Protein AF-A0A436ZN47-F1 (afdb_monomer_lite)

Foldseek 3Di:
DQFAWDKQKFFAAEPDLKFWQWWKWAFQDKDAPPNFCPVCQDDHRDIWIQHRRRMTIDTTTADWDQVQQVVCCVQFPLQQKLNSDTDNTFRMKTWTKTWIFMGPNPPDTFIWIFHFWMWTWHDDDDDIAIITGGRDWGHDDQSWIWTWIDTPPWIKIWIWHGDDPDRRYIYGNDIDIDD

Radius of gyration: 15.6 Å; chains: 1; bounding box: 47×32×43 Å

Secondary structure (DSSP, 8-state):
-----EEEEEEEEE-SS-EEEEEEEEEEEEEE-TTS-TT--S-TTPEEEE-TTSEEEEEE----BHHHHHHHHHHS-GGGBTTSS--S-BSEEEEEEEEEEEE-SSS-EEEEEEEEEEEEEEEETTEEEEEEEETT-EE-STTEEEEEEE-SS-EEEEEEE--SS-SSEEEEEEEEEE-

Structure (mmCIF, N/CA/C/O backbone):
data_AF-A0A436ZN47-F1
#
_entry.id   AF-A0A436ZN47-F1
#
loop_
_atom_site.group_PDB
_atom_site.id
_atom_site.type_symbol
_atom_site.label_atom_id
_atom_site.label_alt_id
_atom_site.label_comp_id
_atom_site.label_asym_id
_atom_site.label_entity_id
_atom_site.label_seq_id
_atom_site.pdbx_PDB_ins_code
_atom_site.Cartn_x
_atom_site.Cartn_y
_atom_site.Cartn_z
_atom_site.occupancy
_atom_site.B_iso_or_equiv
_atom_site.auth_seq_id
_atom_site.auth_comp_id
_atom_site.auth_asym_id
_atom_site.auth_atom_id
_atom_site.pdbx_PDB_model_num
ATOM 1 N N . MET A 1 1 ? 25.892 -3.366 -16.879 1.00 57.41 1 MET A N 1
ATOM 2 C CA . MET A 1 1 ? 26.065 -3.975 -15.541 1.00 57.41 1 MET A CA 1
ATOM 3 C C . MET A 1 1 ? 24.983 -5.022 -15.360 1.00 57.41 1 MET A C 1
ATOM 5 O O . MET A 1 1 ? 23.865 -4.765 -15.789 1.00 57.41 1 MET A O 1
ATOM 9 N N . ALA A 1 2 ? 25.312 -6.186 -14.796 1.00 72.25 2 ALA A N 1
ATOM 10 C CA . ALA A 1 2 ? 24.300 -7.174 -14.430 1.00 72.25 2 ALA A CA 1
ATOM 11 C C . ALA A 1 2 ? 23.362 -6.580 -13.367 1.00 72.25 2 ALA A C 1
ATOM 13 O O . ALA A 1 2 ? 23.781 -5.746 -12.562 1.00 72.25 2 ALA A O 1
ATOM 14 N N . MET A 1 3 ? 22.092 -6.972 -13.400 1.00 87.62 3 MET A N 1
ATOM 15 C CA . MET A 1 3 ? 21.113 -6.540 -12.407 1.00 87.62 3 MET A CA 1
ATOM 16 C C . MET A 1 3 ? 21.518 -7.047 -11.014 1.00 87.62 3 MET A C 1
ATOM 18 O O . MET A 1 3 ? 21.990 -8.176 -10.884 1.00 87.62 3 MET A O 1
ATOM 22 N N . SER A 1 4 ? 21.333 -6.219 -9.982 1.00 91.81 4 SER A N 1
ATOM 23 C CA . SER A 1 4 ? 21.451 -6.634 -8.583 1.00 91.81 4 SER A CA 1
ATOM 24 C C . SER A 1 4 ? 20.147 -6.411 -7.828 1.00 91.81 4 SER A C 1
ATOM 26 O O . SER A 1 4 ? 19.524 -5.346 -7.918 1.00 91.81 4 SER A O 1
ATOM 28 N N . TYR A 1 5 ? 19.749 -7.422 -7.055 1.00 95.94 5 TYR A N 1
ATOM 29 C CA . TYR A 1 5 ? 18.644 -7.286 -6.119 1.00 95.94 5 TYR A CA 1
ATOM 30 C C . TYR A 1 5 ? 18.968 -6.219 -5.080 1.00 95.94 5 TYR A C 1
ATOM 32 O O . TYR A 1 5 ? 20.102 -6.095 -4.613 1.00 95.94 5 TYR A O 1
ATOM 40 N N . ARG A 1 6 ? 17.944 -5.455 -4.714 1.00 94.25 6 ARG A N 1
ATOM 41 C CA . ARG A 1 6 ? 17.996 -4.505 -3.611 1.00 94.25 6 ARG A CA 1
ATOM 42 C C . ARG A 1 6 ? 16.792 -4.729 -2.722 1.00 94.25 6 ARG A C 1
ATOM 44 O O . ARG A 1 6 ? 15.711 -5.034 -3.223 1.00 94.25 6 ARG A O 1
ATOM 51 N N . ASP A 1 7 ? 16.979 -4.496 -1.434 1.00 95.19 7 ASP A N 1
ATOM 52 C CA . ASP A 1 7 ? 15.868 -4.406 -0.502 1.00 95.19 7 ASP A CA 1
ATOM 53 C C . ASP A 1 7 ? 15.206 -3.042 -0.682 1.00 95.19 7 ASP A C 1
ATOM 55 O O . ASP A 1 7 ? 15.832 -1.981 -0.576 1.00 95.19 7 ASP A O 1
ATOM 59 N N . ASN A 1 8 ? 13.944 -3.073 -1.095 1.00 94.69 8 ASN A N 1
ATOM 60 C CA . ASN A 1 8 ? 13.124 -1.886 -1.250 1.00 94.69 8 ASN A CA 1
ATOM 61 C C . ASN A 1 8 ? 12.131 -1.861 -0.106 1.00 94.69 8 ASN A C 1
ATOM 63 O O . ASN A 1 8 ? 11.118 -2.561 -0.135 1.00 94.69 8 ASN A O 1
ATOM 67 N N . ASP A 1 9 ? 12.471 -1.057 0.886 1.00 94.44 9 ASP A N 1
ATOM 68 C CA . ASP A 1 9 ? 11.692 -0.913 2.097 1.00 94.44 9 ASP A CA 1
ATOM 69 C C . ASP A 1 9 ? 10.618 0.152 1.902 1.00 94.44 9 ASP A C 1
ATOM 71 O O . ASP A 1 9 ? 10.880 1.220 1.342 1.00 94.44 9 ASP A O 1
ATOM 75 N N . VAL A 1 10 ? 9.417 -0.163 2.370 1.00 93.94 10 VAL A N 1
ATOM 76 C CA . VAL A 1 10 ? 8.325 0.778 2.595 1.00 93.94 10 VAL A CA 1
ATOM 77 C C . VAL A 1 10 ? 7.907 0.671 4.052 1.00 93.94 10 VAL A C 1
ATOM 79 O O . VAL A 1 10 ? 7.878 -0.428 4.611 1.00 93.94 10 VAL A O 1
ATOM 82 N N . LYS A 1 11 ? 7.590 1.802 4.674 1.00 94.19 11 LYS A N 1
ATOM 83 C CA . LYS A 1 11 ? 7.182 1.857 6.075 1.00 94.19 11 LYS A CA 1
ATOM 84 C C . LYS A 1 11 ? 5.784 2.440 6.212 1.00 94.19 11 LYS A C 1
ATOM 86 O O . LYS A 1 11 ? 5.517 3.530 5.712 1.00 94.19 11 LYS A O 1
ATOM 91 N N . PHE A 1 12 ? 4.914 1.741 6.933 1.00 93.44 12 PHE A N 1
ATOM 92 C CA . PHE A 1 12 ? 3.660 2.299 7.426 1.00 93.44 12 PHE A CA 1
ATOM 93 C C . PHE A 1 12 ? 3.912 3.002 8.759 1.00 93.44 12 PHE A C 1
ATOM 95 O O . PHE A 1 12 ? 4.035 2.366 9.802 1.00 93.44 12 PHE A O 1
ATOM 102 N N . GLY A 1 13 ? 4.046 4.323 8.702 1.00 89.88 13 GLY A N 1
ATOM 103 C CA . GLY A 1 13 ? 4.215 5.167 9.877 1.00 89.88 13 GLY A CA 1
ATOM 104 C C . GLY A 1 13 ? 2.886 5.478 10.545 1.00 89.88 13 GLY A C 1
ATOM 105 O O . GLY A 1 13 ? 1.844 5.490 9.893 1.00 89.88 13 GLY A O 1
ATOM 106 N N . ASN A 1 14 ? 2.914 5.800 11.833 1.00 84.81 14 ASN A N 1
ATOM 107 C CA . ASN A 1 14 ? 1.737 6.261 12.554 1.00 84.81 14 ASN A CA 1
ATOM 108 C C . ASN A 1 14 ? 1.975 7.655 13.152 1.00 84.81 14 ASN A C 1
ATOM 110 O O . ASN A 1 14 ? 2.981 7.890 13.823 1.00 84.81 14 ASN A O 1
ATOM 114 N N . LYS A 1 15 ? 1.044 8.580 12.891 1.00 84.06 15 LYS A N 1
ATOM 115 C CA . LYS A 1 15 ? 1.022 9.952 13.429 1.00 84.06 15 LYS A CA 1
ATOM 116 C C . LYS A 1 15 ? -0.210 10.230 14.295 1.00 84.06 15 LYS A C 1
ATOM 118 O O . LYS A 1 15 ? -0.496 11.384 14.597 1.00 84.06 15 LYS A O 1
ATOM 123 N N . THR A 1 16 ? -0.939 9.189 14.671 1.00 84.62 16 THR A N 1
ATOM 124 C CA . THR A 1 16 ? -2.139 9.261 15.510 1.00 84.62 16 THR A CA 1
ATOM 125 C C . THR A 1 16 ? -1.906 8.546 16.845 1.00 84.62 16 THR A C 1
ATOM 127 O O . THR A 1 16 ? -0.820 8.023 17.087 1.00 84.62 16 THR A O 1
ATOM 130 N N . SER A 1 17 ? -2.920 8.517 17.713 1.00 85.31 17 SER A N 1
ATOM 131 C CA . SER A 1 17 ? -2.877 7.806 18.996 1.00 85.31 17 SER A CA 1
ATOM 132 C C . SER A 1 17 ? -2.995 6.283 18.885 1.00 85.31 17 SER A C 1
ATOM 134 O O . SER A 1 17 ? -2.826 5.613 19.897 1.00 85.31 17 SER A O 1
ATOM 136 N N . LEU A 1 18 ? -3.285 5.730 17.698 1.00 89.81 18 LEU A N 1
ATOM 137 C CA . LEU A 1 18 ? -3.313 4.275 17.508 1.00 89.81 18 LEU A CA 1
ATOM 138 C C . LEU A 1 18 ? -1.921 3.666 17.717 1.00 89.81 18 LEU A C 1
ATOM 140 O O . LEU A 1 18 ? -0.919 4.375 17.706 1.00 89.81 18 LEU A O 1
ATOM 144 N N . THR A 1 19 ? -1.830 2.346 17.808 1.00 92.25 19 THR A N 1
ATOM 145 C CA . THR A 1 19 ? -0.560 1.622 17.695 1.00 92.25 19 THR A CA 1
ATOM 146 C C . THR A 1 19 ? -0.647 0.597 16.569 1.00 92.25 19 THR A C 1
ATOM 148 O O . THR A 1 19 ? -1.563 -0.219 16.522 1.00 92.25 19 THR A O 1
ATOM 151 N N . LEU A 1 20 ? 0.313 0.634 15.639 1.00 93.19 20 LEU A N 1
ATOM 152 C CA . LEU A 1 20 ? 0.483 -0.414 14.633 1.00 93.19 20 LEU A CA 1
ATOM 153 C C . LEU A 1 20 ? 1.310 -1.544 15.248 1.00 93.19 20 LEU A C 1
ATOM 155 O O . LEU A 1 20 ? 2.463 -1.336 15.606 1.00 93.19 20 LEU A O 1
ATOM 159 N N . ILE A 1 21 ? 0.732 -2.739 15.341 1.00 95.62 21 ILE A N 1
ATOM 160 C CA . ILE A 1 21 ? 1.407 -3.923 15.901 1.00 95.62 21 ILE A CA 1
ATOM 161 C C . ILE A 1 21 ? 2.097 -4.746 14.807 1.00 95.62 21 ILE A C 1
ATOM 163 O O . ILE A 1 21 ? 3.032 -5.504 15.064 1.00 95.62 21 ILE A O 1
ATOM 167 N N . GLY A 1 22 ? 1.647 -4.588 13.565 1.00 96.69 22 GLY A N 1
ATOM 168 C CA . GLY A 1 22 ? 2.211 -5.231 12.388 1.00 96.69 22 GLY A CA 1
ATOM 169 C C . GLY A 1 22 ? 1.122 -5.584 11.390 1.00 96.69 22 GLY A C 1
ATOM 170 O O . GLY A 1 22 ? 0.034 -5.007 11.384 1.00 96.69 22 GLY A O 1
ATOM 171 N N . GLY A 1 23 ? 1.403 -6.550 10.522 1.00 97.62 23 GLY A N 1
ATOM 172 C CA . GLY A 1 23 ? 0.441 -6.938 9.505 1.00 97.62 23 GLY A CA 1
ATOM 173 C C . GLY A 1 23 ? 1.041 -7.745 8.371 1.00 97.62 23 GLY A C 1
ATOM 174 O O . GLY A 1 23 ? 2.065 -8.419 8.507 1.00 97.62 23 GLY A O 1
ATOM 175 N N . ASN A 1 24 ? 0.371 -7.704 7.228 1.00 98.50 24 ASN A N 1
ATOM 176 C CA . ASN A 1 24 ? 0.877 -8.290 6.001 1.00 98.50 24 ASN A CA 1
ATOM 177 C C . ASN A 1 24 ? 0.263 -7.654 4.756 1.00 98.50 24 ASN A C 1
ATOM 179 O O . ASN A 1 24 ? -0.812 -7.066 4.803 1.00 98.50 24 ASN A O 1
ATOM 183 N N . PHE A 1 25 ? 0.933 -7.851 3.630 1.00 98.69 25 PHE A N 1
ATOM 184 C CA . PHE A 1 25 ? 0.434 -7.527 2.306 1.00 98.69 25 PHE A CA 1
ATOM 185 C C . PHE A 1 25 ? 0.469 -8.780 1.438 1.00 98.69 25 PHE A C 1
ATOM 187 O O . PHE A 1 25 ? 1.521 -9.400 1.274 1.00 98.69 25 PHE A O 1
ATOM 194 N N . ILE A 1 26 ? -0.676 -9.172 0.889 1.00 98.75 26 ILE A N 1
ATOM 195 C CA . ILE A 1 26 ? -0.758 -10.289 -0.054 1.00 98.75 26 ILE A CA 1
ATOM 196 C C . ILE A 1 26 ? -0.809 -9.711 -1.460 1.00 98.75 26 ILE A C 1
ATOM 198 O O . ILE A 1 26 ? -1.780 -9.037 -1.807 1.00 98.75 26 ILE A O 1
ATOM 202 N N . ILE A 1 27 ? 0.213 -10.004 -2.263 1.00 98.75 27 ILE A N 1
ATOM 203 C CA . ILE A 1 27 ? 0.291 -9.560 -3.656 1.00 98.75 27 ILE A CA 1
ATOM 204 C C . ILE A 1 27 ? -0.852 -10.210 -4.442 1.00 98.75 27 ILE A C 1
ATOM 206 O O . ILE A 1 27 ? -0.990 -11.432 -4.448 1.00 98.75 27 ILE A O 1
ATOM 210 N N . GLN A 1 28 ? -1.680 -9.407 -5.098 1.00 98.69 28 GLN A N 1
ATOM 211 C CA . GLN A 1 28 ? -2.769 -9.868 -5.964 1.00 98.69 28 GLN A CA 1
ATOM 212 C C . GLN A 1 28 ? -2.440 -9.642 -7.437 1.00 98.69 28 GLN A C 1
ATOM 214 O O . GLN A 1 28 ? -2.834 -10.453 -8.268 1.00 98.69 28 GLN A O 1
ATOM 219 N N . ASP A 1 29 ? -1.685 -8.589 -7.733 1.00 98.62 29 ASP A N 1
ATOM 220 C CA . ASP A 1 29 ? -1.153 -8.302 -9.058 1.00 98.62 29 ASP A CA 1
ATOM 221 C C . ASP A 1 29 ? 0.162 -7.521 -8.938 1.00 98.62 29 ASP A C 1
ATOM 223 O O . ASP A 1 29 ? 0.429 -6.893 -7.906 1.00 98.62 29 ASP A O 1
ATOM 227 N N . LEU A 1 30 ? 1.010 -7.585 -9.960 1.00 98.62 30 LEU A N 1
ATOM 228 C CA . LEU A 1 30 ? 2.302 -6.909 -9.951 1.00 98.62 30 LEU A CA 1
ATOM 229 C C . LEU A 1 30 ? 2.822 -6.592 -11.350 1.00 98.62 30 LEU A C 1
ATOM 231 O O . LEU A 1 30 ? 2.649 -7.352 -12.301 1.00 98.62 30 LEU A O 1
ATOM 235 N N . LYS A 1 31 ? 3.584 -5.504 -11.438 1.00 98.62 31 LYS A N 1
ATOM 236 C CA . LYS A 1 31 ? 4.394 -5.179 -12.605 1.00 98.62 31 LYS A CA 1
ATOM 237 C C . LYS A 1 31 ? 5.779 -4.764 -12.155 1.00 98.62 31 LYS A C 1
ATOM 239 O O . LYS A 1 31 ? 5.944 -3.828 -11.383 1.00 98.62 31 LYS A O 1
ATOM 244 N N . ILE A 1 32 ? 6.784 -5.468 -12.651 1.00 98.25 32 ILE A N 1
ATOM 245 C CA . ILE A 1 32 ? 8.192 -5.201 -12.371 1.00 98.25 32 ILE A CA 1
ATOM 246 C C . ILE A 1 32 ? 8.872 -4.904 -13.704 1.00 98.25 32 ILE A C 1
ATOM 248 O O . ILE A 1 32 ? 8.559 -5.546 -14.711 1.00 98.25 32 ILE A O 1
ATOM 252 N N . SER A 1 33 ? 9.784 -3.932 -13.725 1.00 97.00 33 SER A N 1
ATOM 253 C CA . SER A 1 33 ? 10.557 -3.629 -14.927 1.00 97.00 33 SER A CA 1
ATOM 254 C C . SER A 1 33 ? 11.290 -4.876 -15.451 1.00 97.00 33 SER A C 1
ATOM 256 O O . SER A 1 33 ? 11.807 -5.668 -14.651 1.00 97.00 33 SER A O 1
ATOM 258 N N . PRO A 1 34 ? 11.375 -5.075 -16.781 1.00 96.31 34 PRO A N 1
ATOM 259 C CA . PRO A 1 34 ? 11.998 -6.262 -17.358 1.00 96.31 34 PRO A CA 1
ATOM 260 C C . PRO A 1 34 ? 13.405 -6.535 -16.806 1.00 96.31 34 PRO A C 1
ATOM 262 O O . PRO A 1 34 ? 14.234 -5.634 -16.664 1.00 96.31 34 PRO A O 1
ATOM 265 N N . GLY A 1 35 ? 13.666 -7.797 -16.459 1.00 96.31 35 GLY A N 1
ATOM 266 C CA . GLY A 1 35 ? 14.955 -8.240 -15.923 1.00 96.31 35 GLY A CA 1
ATOM 267 C C . GLY A 1 35 ? 15.266 -7.798 -14.487 1.00 96.31 35 GLY A C 1
ATOM 268 O O . GLY A 1 35 ? 16.360 -8.092 -14.014 1.00 96.31 35 GLY A O 1
ATOM 269 N N . GLN A 1 36 ? 14.347 -7.122 -13.781 1.00 96.88 36 GLN A N 1
ATOM 270 C CA . GLN A 1 36 ? 14.565 -6.677 -12.394 1.00 96.88 36 GLN A CA 1
ATOM 271 C C . GLN A 1 36 ? 14.151 -7.703 -11.324 1.00 96.88 36 GLN A C 1
ATOM 273 O O . GLN A 1 36 ? 14.437 -7.485 -10.148 1.00 96.88 36 GLN A O 1
ATOM 278 N N . ASP A 1 37 ? 13.543 -8.831 -11.709 1.00 97.25 37 ASP A N 1
ATOM 279 C CA . ASP A 1 37 ? 13.251 -9.964 -10.812 1.00 97.25 37 ASP A CA 1
ATOM 280 C C . ASP A 1 37 ? 13.412 -11.346 -11.505 1.00 97.25 37 ASP A C 1
ATOM 282 O O . ASP A 1 37 ? 12.454 -12.107 -11.607 1.00 97.25 37 ASP A O 1
ATOM 286 N N . PRO A 1 38 ? 14.604 -11.691 -12.033 1.00 96.38 38 PRO A N 1
ATOM 287 C CA . PRO A 1 38 ? 14.852 -12.914 -12.800 1.00 96.38 38 PRO A CA 1
ATOM 288 C C . PRO A 1 38 ? 14.691 -14.204 -11.984 1.00 96.38 38 PRO A C 1
ATOM 290 O O . PRO A 1 38 ? 14.447 -15.258 -12.562 1.00 96.38 38 PRO A O 1
ATOM 293 N N . GLU A 1 39 ? 14.819 -14.139 -10.657 1.00 97.12 39 GLU A N 1
ATOM 294 C CA . GLU A 1 39 ? 14.615 -15.279 -9.753 1.00 97.12 39 GLU A CA 1
ATOM 295 C C . GLU A 1 39 ? 13.166 -15.367 -9.234 1.00 97.12 39 GLU A C 1
ATOM 297 O O . GLU A 1 39 ? 12.871 -16.236 -8.417 1.00 97.12 39 GLU A O 1
ATOM 302 N N . ASN A 1 40 ? 12.256 -14.491 -9.686 1.00 96.31 40 ASN A N 1
ATOM 303 C CA . ASN A 1 40 ? 10.855 -14.434 -9.248 1.00 96.31 40 ASN A CA 1
ATOM 304 C C . ASN A 1 40 ? 10.696 -14.361 -7.715 1.00 96.31 40 ASN A C 1
ATOM 306 O O . ASN A 1 40 ? 9.899 -15.086 -7.114 1.00 96.31 40 ASN A O 1
ATOM 310 N N . LYS A 1 41 ? 11.449 -13.472 -7.053 1.00 97.81 41 LYS A N 1
ATOM 311 C CA . LYS A 1 41 ? 11.351 -13.253 -5.597 1.00 97.81 41 LYS A CA 1
ATOM 312 C C . LYS A 1 41 ? 10.036 -12.586 -5.192 1.00 97.81 41 LYS A C 1
ATOM 314 O O . LYS A 1 41 ? 9.700 -12.578 -4.000 1.00 97.81 41 LYS A O 1
ATOM 319 N N . ASN A 1 42 ? 9.292 -12.045 -6.158 1.00 98.31 42 ASN A N 1
ATOM 320 C CA . ASN A 1 42 ? 7.969 -11.469 -5.976 1.00 98.31 42 ASN A CA 1
ATOM 321 C C . ASN A 1 42 ? 6.964 -12.124 -6.927 1.00 98.31 42 ASN A C 1
ATOM 323 O O . ASN A 1 42 ? 7.105 -12.0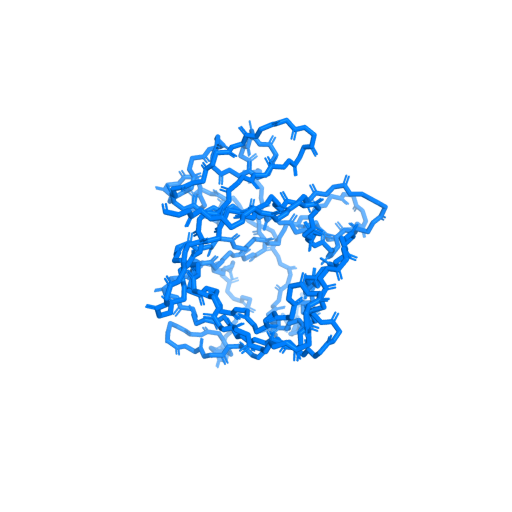59 -8.144 1.00 98.31 42 ASN A O 1
ATOM 327 N N . VAL A 1 43 ? 5.927 -12.740 -6.361 1.00 98.31 43 VAL A N 1
ATOM 328 C CA . VAL A 1 43 ? 4.892 -13.452 -7.123 1.00 98.31 43 VAL A CA 1
ATOM 329 C C . VAL A 1 43 ? 3.505 -13.176 -6.556 1.00 98.31 43 VAL A C 1
ATOM 331 O O . VAL A 1 43 ? 3.342 -12.880 -5.370 1.00 98.31 43 VAL A O 1
ATOM 334 N N . VAL A 1 44 ? 2.481 -13.307 -7.396 1.00 98.50 44 VAL A N 1
ATOM 335 C CA . VAL A 1 44 ? 1.078 -13.232 -6.970 1.00 98.50 44 VAL A CA 1
ATOM 336 C C . VAL A 1 44 ? 0.798 -14.294 -5.894 1.00 98.50 44 VAL A C 1
ATOM 338 O O . VAL A 1 44 ? 1.335 -15.399 -5.934 1.00 98.50 44 VAL A O 1
ATOM 341 N N . LYS A 1 45 ? -0.043 -13.946 -4.916 1.00 98.38 45 LYS A N 1
ATOM 342 C CA . LYS A 1 45 ? -0.344 -14.662 -3.659 1.00 98.38 45 LYS A CA 1
ATOM 343 C C . LYS A 1 45 ? 0.790 -14.702 -2.634 1.00 98.38 45 LYS A C 1
ATOM 345 O O . LYS A 1 45 ? 0.561 -15.187 -1.525 1.00 98.38 45 LYS A O 1
ATOM 350 N N . GLN A 1 46 ? 1.976 -14.171 -2.933 1.00 98.44 46 GLN A N 1
ATOM 351 C CA . GLN A 1 46 ? 3.023 -14.061 -1.923 1.00 98.44 46 GLN A CA 1
ATOM 352 C C . GLN A 1 46 ? 2.580 -13.111 -0.807 1.00 98.44 46 GLN A C 1
ATOM 354 O O . GLN A 1 46 ? 2.112 -11.998 -1.057 1.00 98.44 46 GLN A O 1
ATOM 359 N N . LYS A 1 47 ? 2.766 -13.557 0.435 1.00 98.44 47 LYS A N 1
ATOM 360 C CA . LYS A 1 47 ? 2.544 -12.760 1.639 1.00 98.44 47 LYS A CA 1
ATOM 361 C C . LYS A 1 47 ? 3.848 -12.069 2.033 1.00 98.44 47 LYS A C 1
ATOM 363 O O . LYS A 1 47 ? 4.836 -12.740 2.323 1.00 98.44 47 LYS A O 1
ATOM 368 N N . LYS A 1 48 ? 3.845 -10.740 2.073 1.00 98.25 48 LYS A N 1
ATOM 369 C CA . LYS A 1 48 ? 4.908 -9.921 2.664 1.00 98.2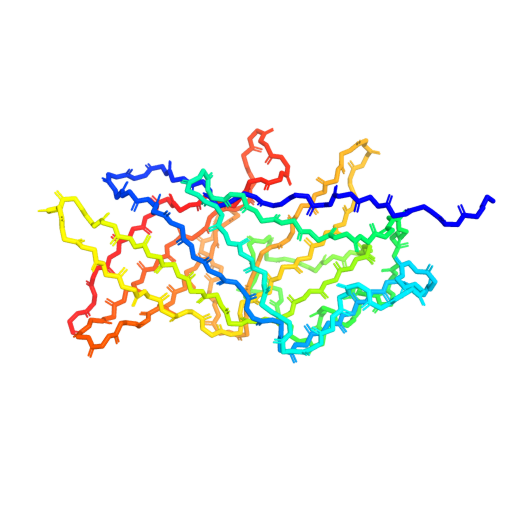5 48 LYS A CA 1
ATOM 370 C C . LYS A 1 48 ? 4.508 -9.557 4.0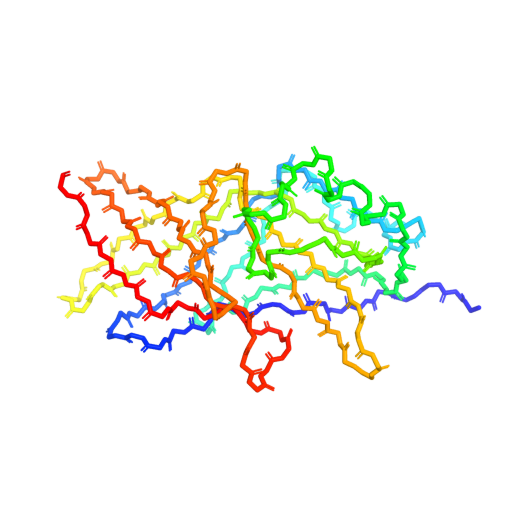88 1.00 98.25 48 LYS A C 1
ATOM 372 O O . LYS A 1 48 ? 3.377 -9.137 4.319 1.00 98.25 48 LYS A O 1
ATOM 377 N N . LYS A 1 49 ? 5.403 -9.775 5.047 1.00 98.12 49 LYS A N 1
ATOM 378 C CA . LYS A 1 49 ? 5.175 -9.406 6.447 1.00 98.12 49 LYS A CA 1
ATOM 379 C C . LYS A 1 49 ? 5.360 -7.895 6.609 1.00 98.12 49 LYS A C 1
ATOM 381 O O . LYS A 1 49 ? 6.232 -7.323 5.962 1.00 98.12 49 LYS A O 1
ATOM 386 N N . ILE A 1 50 ? 4.535 -7.295 7.459 1.00 98.00 50 ILE A N 1
ATOM 387 C CA . ILE A 1 50 ? 4.747 -5.950 7.992 1.00 98.00 50 ILE A CA 1
ATOM 388 C C . ILE A 1 50 ? 5.187 -6.129 9.443 1.00 98.00 50 ILE A C 1
ATOM 390 O O . ILE A 1 50 ? 4.474 -6.762 10.230 1.00 98.00 50 ILE A O 1
ATOM 394 N N . ASP A 1 51 ? 6.378 -5.640 9.764 1.00 95.62 51 ASP A N 1
ATOM 395 C CA . ASP A 1 51 ? 6.949 -5.701 11.106 1.00 95.62 51 ASP A CA 1
ATOM 396 C C . ASP A 1 51 ? 6.276 -4.692 12.050 1.00 95.62 51 ASP A C 1
ATOM 398 O O . ASP A 1 51 ? 5.484 -3.850 11.627 1.00 95.62 51 ASP A O 1
ATOM 402 N N . ALA A 1 52 ? 6.556 -4.794 13.351 1.00 90.25 52 ALA A N 1
ATOM 403 C CA . ALA A 1 52 ? 5.937 -3.935 14.365 1.00 90.25 52 ALA A CA 1
ATOM 404 C C . ALA A 1 52 ? 6.326 -2.452 14.222 1.00 90.25 52 ALA A C 1
ATOM 406 O O . ALA A 1 52 ? 5.599 -1.571 14.661 1.00 90.25 52 ALA A O 1
ATOM 407 N N . ASP A 1 53 ? 7.450 -2.159 13.565 1.00 91.56 53 ASP A N 1
ATOM 408 C CA . ASP A 1 53 ? 7.835 -0.797 13.188 1.00 91.56 53 ASP A CA 1
ATOM 409 C C . ASP A 1 53 ? 7.149 -0.318 11.891 1.00 91.56 53 ASP A C 1
ATOM 411 O O . ASP A 1 53 ? 7.433 0.779 11.410 1.00 91.56 53 ASP A O 1
ATOM 415 N N . GLY A 1 54 ? 6.260 -1.131 11.314 1.00 94.50 54 GLY A N 1
ATOM 416 C CA . GLY A 1 54 ? 5.541 -0.859 10.075 1.00 94.50 54 GLY A CA 1
ATOM 417 C C . GLY A 1 54 ? 6.337 -1.141 8.804 1.00 94.50 54 GLY A C 1
ATOM 418 O O . GLY A 1 54 ? 5.838 -0.865 7.710 1.00 94.50 54 GLY A O 1
ATOM 419 N N . LYS A 1 55 ? 7.561 -1.668 8.911 1.00 96.06 55 LYS A N 1
ATOM 420 C CA . LYS A 1 55 ? 8.422 -1.947 7.762 1.00 96.06 55 LYS A CA 1
ATOM 421 C C . LYS A 1 55 ? 7.947 -3.168 6.974 1.00 96.06 55 LYS A C 1
ATOM 423 O O . LYS A 1 55 ? 7.549 -4.184 7.538 1.00 96.06 55 LYS A O 1
ATOM 428 N N . MET A 1 56 ? 8.053 -3.079 5.653 1.00 96.38 56 MET A N 1
ATOM 429 C CA . MET A 1 56 ? 7.865 -4.176 4.711 1.00 96.38 56 MET A CA 1
ATOM 430 C C . MET A 1 56 ? 8.867 -4.060 3.560 1.00 96.38 56 MET A C 1
ATOM 432 O O . MET A 1 56 ? 9.118 -2.963 3.064 1.00 96.38 56 MET A O 1
ATOM 436 N N . THR A 1 57 ? 9.404 -5.193 3.099 1.00 97.25 57 THR A N 1
ATOM 437 C CA . THR A 1 57 ? 10.504 -5.224 2.121 1.00 97.25 57 THR A CA 1
ATOM 438 C C . THR A 1 57 ? 10.146 -6.002 0.855 1.00 97.25 57 THR A C 1
ATOM 440 O O . THR A 1 57 ? 9.626 -7.122 0.909 1.00 97.25 57 THR A O 1
ATOM 443 N N . PHE A 1 58 ? 10.505 -5.435 -0.299 1.00 97.19 58 PHE A N 1
ATOM 444 C CA . PHE A 1 58 ? 10.462 -6.102 -1.601 1.00 97.19 58 PHE A CA 1
ATOM 445 C C . PHE A 1 58 ? 11.879 -6.250 -2.176 1.00 97.19 58 PHE A C 1
ATOM 447 O O . PHE A 1 58 ? 12.484 -5.244 -2.562 1.00 97.19 58 PHE A O 1
ATOM 454 N N . PRO A 1 59 ? 12.420 -7.479 -2.267 1.00 97.19 59 PRO A N 1
ATOM 455 C CA . PRO A 1 59 ? 13.694 -7.723 -2.927 1.00 97.19 59 PRO A CA 1
ATOM 456 C C . PRO A 1 59 ? 13.495 -7.671 -4.445 1.00 97.19 59 PRO A C 1
ATOM 458 O O . PRO A 1 59 ? 12.928 -8.591 -5.032 1.00 97.19 59 PRO A O 1
ATOM 461 N N . VAL A 1 60 ? 13.936 -6.591 -5.091 1.00 96.44 60 VAL A N 1
ATOM 462 C CA . VAL A 1 60 ? 13.787 -6.376 -6.544 1.00 96.44 60 VAL A CA 1
ATOM 463 C C . VAL A 1 60 ? 14.789 -5.323 -7.033 1.00 96.44 60 VAL A C 1
ATOM 465 O O . VAL A 1 60 ? 15.229 -4.457 -6.269 1.00 96.44 60 VAL A O 1
ATOM 468 N N . GLY A 1 61 ? 15.198 -5.414 -8.296 1.00 95.25 61 GLY A N 1
ATOM 469 C CA . GLY A 1 61 ? 16.055 -4.421 -8.939 1.00 95.25 61 GLY A CA 1
ATOM 470 C C . GLY A 1 61 ? 15.403 -3.034 -9.053 1.00 95.25 61 GLY A C 1
ATOM 471 O O . GLY A 1 61 ? 14.206 -2.845 -8.827 1.00 95.25 61 GLY A O 1
ATOM 472 N N . ARG A 1 62 ? 16.214 -2.029 -9.397 1.00 91.75 62 ARG A N 1
ATOM 473 C CA . ARG A 1 62 ? 15.785 -0.628 -9.547 1.00 91.75 62 ARG A CA 1
ATOM 474 C C . ARG A 1 62 ? 16.121 -0.137 -10.946 1.00 91.75 62 ARG A C 1
ATOM 476 O O . ARG A 1 62 ? 17.222 0.358 -11.184 1.00 91.75 62 ARG A O 1
ATOM 483 N N . HIS A 1 63 ? 15.169 -0.293 -11.853 1.00 93.00 63 HIS A N 1
ATOM 484 C CA . HIS A 1 63 ? 15.234 0.285 -13.185 1.00 93.00 63 HIS A CA 1
ATOM 485 C C . HIS A 1 63 ? 13.873 0.876 -13.542 1.00 93.00 63 HIS A C 1
ATOM 487 O O . HIS A 1 63 ? 12.923 0.127 -13.763 1.00 93.00 63 HIS A O 1
ATOM 493 N N . GLY A 1 64 ? 13.767 2.204 -13.537 1.00 92.75 64 GLY A N 1
ATOM 494 C CA . GLY A 1 64 ? 12.520 2.900 -13.833 1.00 92.75 64 GLY A CA 1
ATOM 495 C C . GLY A 1 64 ? 12.142 2.701 -15.292 1.00 92.75 64 GLY A C 1
ATOM 496 O O . GLY A 1 64 ? 12.991 2.879 -16.161 1.00 92.75 64 GLY A O 1
ATOM 497 N N . THR A 1 65 ? 10.898 2.306 -15.549 1.00 95.25 65 THR A N 1
ATOM 498 C CA . THR A 1 65 ? 10.355 2.208 -16.904 1.00 95.25 65 THR A CA 1
ATOM 499 C C . THR A 1 65 ? 8.949 2.788 -16.969 1.00 95.25 65 THR A C 1
ATOM 501 O O . THR A 1 65 ? 8.172 2.718 -16.005 1.00 95.25 65 THR A O 1
ATOM 504 N N . ASP A 1 66 ? 8.610 3.298 -18.144 1.00 96.50 66 ASP A N 1
ATOM 505 C CA . ASP A 1 66 ? 7.280 3.772 -18.501 1.00 96.50 66 ASP A CA 1
ATOM 506 C C . ASP A 1 66 ? 6.271 2.617 -18.570 1.00 96.50 66 ASP A C 1
ATOM 508 O O . ASP A 1 66 ? 5.105 2.793 -18.243 1.00 96.50 66 ASP A O 1
ATOM 512 N N . ILE A 1 67 ? 6.713 1.401 -18.907 1.00 97.56 67 ILE A N 1
ATOM 513 C CA . ILE A 1 67 ? 5.879 0.190 -18.941 1.00 97.56 67 ILE A CA 1
ATOM 514 C C . ILE A 1 67 ? 5.216 -0.074 -17.583 1.00 97.56 67 ILE A C 1
ATOM 516 O O . ILE A 1 67 ? 4.035 -0.422 -17.526 1.00 97.56 67 ILE A O 1
ATOM 520 N N . VAL A 1 68 ? 5.954 0.075 -16.479 1.00 98.25 68 VAL A N 1
ATOM 521 C CA . VAL A 1 68 ? 5.385 -0.099 -15.132 1.00 98.25 68 VAL A CA 1
ATOM 522 C C . VAL A 1 68 ? 4.452 1.063 -14.791 1.00 98.25 68 VAL A C 1
ATOM 524 O O . VAL A 1 68 ? 3.395 0.850 -14.200 1.00 98.25 68 VAL A O 1
ATOM 527 N N . ALA A 1 69 ? 4.809 2.286 -15.185 1.00 97.06 69 ALA A N 1
ATOM 528 C CA . ALA A 1 69 ? 3.973 3.458 -14.957 1.00 97.06 69 ALA A CA 1
ATOM 529 C C . ALA A 1 69 ? 2.653 3.402 -15.744 1.00 97.06 69 ALA A C 1
ATOM 531 O O . ALA A 1 69 ? 1.606 3.752 -15.213 1.00 97.06 69 ALA A O 1
ATOM 532 N N . ASN A 1 70 ? 2.669 2.914 -16.981 1.00 98.19 70 ASN A N 1
ATOM 533 C CA . ASN A 1 70 ? 1.470 2.726 -17.793 1.00 98.19 70 ASN A CA 1
ATOM 534 C C . ASN A 1 70 ? 0.585 1.619 -17.220 1.00 98.19 70 ASN A C 1
ATOM 536 O O . ASN A 1 70 ? -0.616 1.827 -17.077 1.00 98.19 70 ASN A O 1
ATOM 540 N N . TRP A 1 71 ? 1.178 0.510 -16.763 1.00 98.50 71 TRP A N 1
ATOM 541 C CA . TRP A 1 71 ? 0.433 -0.506 -16.018 1.00 98.50 71 TRP A CA 1
ATOM 542 C C . TRP A 1 71 ? -0.239 0.083 -14.769 1.00 98.50 71 TRP A C 1
ATOM 544 O O . TRP A 1 71 ? -1.404 -0.201 -14.514 1.00 98.50 71 TRP A O 1
ATOM 554 N N . TRP A 1 72 ? 0.445 0.951 -14.013 1.00 97.69 72 TRP A N 1
ATOM 555 C CA . TRP A 1 72 ? -0.171 1.639 -12.874 1.00 97.69 72 TRP A CA 1
ATOM 556 C C . TRP A 1 72 ? -1.401 2.450 -13.299 1.00 97.69 72 TRP A C 1
ATOM 558 O O . TRP A 1 72 ? -2.459 2.282 -12.700 1.00 97.69 72 TRP A O 1
ATOM 568 N N . LYS A 1 73 ? -1.287 3.272 -14.351 1.00 96.75 73 LYS A N 1
ATOM 569 C CA . LYS A 1 73 ? -2.375 4.126 -14.872 1.00 96.75 73 LYS A CA 1
ATOM 570 C C . LYS A 1 73 ? -3.609 3.330 -15.293 1.00 96.75 73 LYS A C 1
ATOM 572 O O . LYS A 1 73 ? -4.733 3.772 -15.080 1.00 96.75 73 LYS A O 1
ATOM 577 N N . GLU A 1 74 ? -3.400 2.151 -15.875 1.00 97.50 74 GLU A N 1
ATOM 578 C CA . GLU A 1 74 ? -4.480 1.249 -16.294 1.00 97.50 74 GLU A CA 1
ATOM 579 C C . GLU A 1 74 ? -5.267 0.673 -15.106 1.00 97.50 74 GLU A C 1
ATOM 581 O O . GLU A 1 74 ? -6.438 0.328 -15.253 1.00 97.50 74 GLU A O 1
ATOM 586 N N . HIS A 1 75 ? -4.642 0.574 -13.928 1.00 97.38 75 HIS A N 1
ATOM 587 C CA . HIS A 1 75 ? -5.239 -0.072 -12.757 1.00 97.38 75 HIS A CA 1
ATOM 588 C C . HIS A 1 75 ? -5.678 0.913 -11.671 1.00 97.38 75 HIS A C 1
ATOM 590 O O . HIS A 1 75 ? -6.618 0.622 -10.930 1.00 97.38 75 HIS A O 1
ATOM 596 N N . ILE A 1 76 ? -4.990 2.047 -11.545 1.00 97.06 76 ILE A N 1
ATOM 597 C CA . ILE A 1 76 ? -5.148 3.022 -10.469 1.00 97.06 76 ILE A CA 1
ATOM 598 C C . ILE A 1 76 ? -5.288 4.402 -11.101 1.00 97.06 76 ILE A C 1
ATOM 600 O O . ILE A 1 76 ? -4.310 5.000 -11.541 1.00 97.06 76 ILE A O 1
ATOM 604 N N . SER A 1 77 ? -6.512 4.929 -11.116 1.00 95.50 77 SER A N 1
ATOM 605 C CA . SER A 1 77 ? -6.754 6.303 -11.552 1.00 95.50 77 SER A CA 1
ATOM 606 C C . SER A 1 77 ? -5.979 7.291 -10.676 1.00 95.50 77 SER A C 1
ATOM 608 O O . SER A 1 77 ? -5.898 7.101 -9.461 1.00 95.50 77 SER A O 1
ATOM 610 N N . ALA A 1 78 ? -5.484 8.383 -11.266 1.00 94.81 78 ALA A N 1
ATOM 611 C CA . ALA A 1 78 ? -4.751 9.438 -10.560 1.00 94.81 78 ALA A CA 1
ATOM 612 C C . ALA A 1 78 ? -5.437 9.877 -9.249 1.00 94.81 78 ALA A C 1
ATOM 614 O O . ALA A 1 78 ? -4.803 9.890 -8.191 1.00 94.81 78 ALA A O 1
ATOM 615 N N . GLN A 1 79 ? -6.752 10.120 -9.298 1.00 95.44 79 GLN A N 1
ATOM 616 C CA . GLN A 1 79 ? -7.593 10.509 -8.153 1.00 95.44 79 GLN A CA 1
ATOM 617 C C . GLN A 1 79 ? -7.712 9.454 -7.042 1.00 95.44 79 GLN A C 1
ATOM 619 O O . GLN A 1 79 ? -8.207 9.762 -5.961 1.00 95.44 79 GLN A O 1
ATOM 624 N N . HIS A 1 80 ? -7.276 8.218 -7.282 1.00 96.19 80 HIS A N 1
ATOM 625 C CA . HIS A 1 80 ? -7.228 7.151 -6.282 1.00 96.19 80 HIS A CA 1
ATOM 626 C C . HIS A 1 80 ? -5.805 6.893 -5.758 1.00 96.19 80 HIS A C 1
ATOM 628 O O . HIS A 1 80 ? -5.534 5.876 -5.111 1.00 96.19 80 HIS A O 1
ATOM 634 N N . SER A 1 81 ? -4.886 7.823 -6.020 1.00 95.31 81 SER A N 1
ATOM 635 C CA . SER A 1 81 ? -3.518 7.820 -5.509 1.00 95.31 81 SER A CA 1
ATOM 636 C C . SER A 1 81 ? -3.244 9.054 -4.656 1.00 95.31 81 SER A C 1
ATOM 638 O O . SER A 1 81 ? -3.931 10.074 -4.744 1.00 95.31 81 SER A O 1
ATOM 640 N N . THR A 1 82 ? -2.207 8.982 -3.828 1.00 93.56 82 THR A N 1
ATOM 641 C CA . THR A 1 82 ? -1.819 10.090 -2.952 1.00 93.56 82 THR A CA 1
ATOM 642 C C . THR A 1 82 ? -1.502 11.352 -3.722 1.00 93.56 82 THR A C 1
ATOM 644 O O . THR A 1 82 ? -1.885 12.414 -3.265 1.00 93.56 82 THR A O 1
ATOM 647 N N . PHE A 1 83 ? -0.874 11.270 -4.890 1.00 92.19 83 PHE A N 1
ATOM 648 C CA . PHE A 1 83 ? -0.374 12.457 -5.584 1.00 92.19 83 PHE A CA 1
ATOM 649 C C . PHE A 1 83 ? -1.374 13.102 -6.551 1.00 92.19 83 PHE A C 1
ATOM 651 O O . PHE A 1 83 ? -1.101 14.189 -7.049 1.00 92.19 83 PHE A O 1
ATOM 658 N N . ASN A 1 84 ? -2.529 12.476 -6.806 1.00 94.56 84 ASN A N 1
ATOM 659 C CA . ASN A 1 84 ? -3.537 12.975 -7.753 1.00 94.56 84 ASN A CA 1
ATOM 660 C C . ASN A 1 84 ? -2.999 13.272 -9.166 1.00 94.56 84 ASN A C 1
ATOM 662 O O . ASN A 1 84 ? -3.510 14.123 -9.891 1.00 94.56 84 ASN A O 1
ATOM 666 N N . HIS A 1 85 ? -1.943 12.571 -9.554 1.00 93.19 85 HIS A N 1
ATOM 667 C CA . HIS A 1 85 ? -1.403 12.545 -10.902 1.00 93.19 85 HIS A CA 1
ATOM 668 C C . HIS A 1 85 ? -0.729 11.195 -11.111 1.00 93.19 85 HIS A C 1
ATOM 670 O O . HIS A 1 85 ? -0.512 10.451 -10.155 1.00 93.19 85 HIS A O 1
ATOM 676 N N . ASP A 1 86 ? -0.375 10.884 -12.349 1.00 94.06 86 ASP A N 1
ATOM 677 C CA . ASP A 1 86 ? 0.239 9.604 -12.666 1.00 94.06 86 ASP A CA 1
ATOM 678 C C . ASP A 1 86 ? 1.770 9.652 -12.571 1.00 94.06 86 ASP A C 1
ATOM 680 O O . ASP A 1 86 ? 2.376 10.717 -12.761 1.00 94.06 86 ASP A O 1
ATOM 684 N N . PRO A 1 87 ? 2.425 8.510 -12.297 1.00 93.56 87 PRO A N 1
ATOM 685 C CA . PRO A 1 87 ? 3.866 8.391 -12.453 1.00 93.56 87 PRO A CA 1
ATOM 686 C C . PRO A 1 87 ? 4.258 8.445 -13.935 1.00 93.56 87 PRO A C 1
ATOM 688 O O . PRO A 1 87 ? 3.552 7.922 -14.802 1.00 93.56 87 PRO A O 1
ATOM 691 N N . SER A 1 88 ? 5.426 9.021 -14.224 1.00 93.12 88 SER A N 1
ATOM 692 C CA . SER A 1 88 ? 6.053 8.906 -15.549 1.00 93.12 88 SER A CA 1
ATOM 693 C C . SER A 1 88 ? 6.793 7.579 -15.697 1.00 93.12 88 SER A C 1
ATOM 695 O O . SER A 1 88 ? 6.587 6.887 -16.684 1.00 93.12 88 SER A O 1
ATOM 697 N N . ASP A 1 89 ? 7.566 7.202 -14.673 1.00 94.50 89 ASP A N 1
ATOM 698 C CA . ASP A 1 89 ? 8.344 5.965 -14.614 1.00 94.50 89 ASP A CA 1
ATOM 699 C C . ASP A 1 89 ? 8.235 5.326 -13.228 1.00 94.50 89 ASP A C 1
ATOM 701 O O . ASP A 1 89 ? 8.255 6.014 -12.200 1.00 94.50 89 ASP A O 1
ATOM 705 N N . LEU A 1 90 ? 8.193 3.995 -13.188 1.00 96.44 90 LEU A N 1
ATOM 706 C CA . LEU A 1 90 ? 8.277 3.212 -11.956 1.00 96.44 90 LEU A CA 1
ATOM 707 C C . LEU A 1 90 ? 9.274 2.064 -12.125 1.00 96.44 90 LEU A C 1
ATOM 709 O O . LEU A 1 90 ? 9.414 1.492 -13.201 1.00 96.44 90 LEU A O 1
ATOM 713 N N . ASN A 1 91 ? 9.966 1.701 -11.047 1.00 95.88 91 ASN A N 1
ATOM 714 C CA . ASN A 1 91 ? 10.815 0.508 -11.015 1.00 95.88 91 ASN A CA 1
ATOM 715 C C . ASN A 1 91 ? 9.969 -0.770 -10.943 1.00 95.88 91 ASN A C 1
ATOM 717 O O . ASN A 1 91 ? 10.290 -1.794 -11.546 1.00 95.88 91 ASN A O 1
ATOM 721 N N . PHE A 1 92 ? 8.905 -0.705 -10.147 1.00 97.75 92 PHE A N 1
ATOM 722 C CA . PHE A 1 92 ? 7.931 -1.766 -9.940 1.00 97.75 92 PHE A CA 1
ATOM 723 C C . PHE A 1 92 ? 6.673 -1.196 -9.274 1.00 97.75 92 PHE A C 1
ATOM 725 O O . PHE A 1 92 ? 6.703 -0.117 -8.669 1.00 97.75 92 PHE A O 1
ATOM 732 N N . ALA A 1 93 ? 5.586 -1.952 -9.358 1.00 98.38 93 ALA A N 1
ATOM 733 C CA . ALA A 1 93 ? 4.332 -1.704 -8.679 1.00 98.38 93 ALA A CA 1
ATOM 734 C C . ALA A 1 93 ? 3.642 -3.018 -8.294 1.00 98.38 93 ALA A C 1
ATOM 736 O O . ALA A 1 93 ? 3.773 -4.036 -8.975 1.00 98.38 93 ALA A O 1
ATOM 737 N N . PHE A 1 94 ? 2.889 -2.974 -7.202 1.00 98.62 94 PHE A N 1
ATOM 738 C CA . PHE A 1 94 ? 2.128 -4.084 -6.650 1.00 98.62 94 PHE A CA 1
ATOM 739 C C . PHE A 1 94 ? 0.717 -3.612 -6.322 1.00 98.62 94 PHE A C 1
ATOM 741 O O . PHE A 1 94 ? 0.548 -2.534 -5.756 1.00 98.62 94 PHE A O 1
ATOM 748 N N . ILE A 1 95 ? -0.280 -4.442 -6.611 1.00 98.69 95 ILE A N 1
ATOM 749 C CA . ILE A 1 95 ? -1.635 -4.317 -6.071 1.00 98.69 95 ILE A CA 1
ATOM 750 C C . ILE A 1 95 ? -1.875 -5.514 -5.168 1.00 98.69 95 ILE A C 1
ATOM 752 O O . ILE A 1 95 ? -1.514 -6.644 -5.501 1.00 98.69 95 ILE A O 1
ATOM 756 N N . GLY A 1 96 ? -2.477 -5.288 -4.011 1.00 98.38 96 GLY A N 1
ATOM 757 C CA . GLY A 1 96 ? -2.681 -6.360 -3.061 1.00 98.38 96 GLY A CA 1
ATOM 758 C C . GLY A 1 96 ? -3.631 -6.033 -1.933 1.00 98.38 96 GLY A C 1
ATOM 759 O O . GLY A 1 96 ? -4.145 -4.925 -1.781 1.00 98.38 96 GLY A O 1
ATOM 760 N N . LYS A 1 97 ? -3.841 -7.056 -1.113 1.00 98.50 97 LYS A N 1
ATOM 761 C CA . LYS A 1 97 ? -4.649 -6.973 0.093 1.00 98.50 97 LYS A CA 1
ATOM 762 C C . LYS A 1 97 ? -3.737 -6.614 1.254 1.00 98.50 97 LYS A C 1
ATOM 764 O O . LYS A 1 97 ? -2.910 -7.435 1.654 1.00 98.50 97 LYS A O 1
ATOM 769 N N . LEU A 1 98 ? -3.898 -5.407 1.780 1.00 98.38 98 LEU A N 1
ATOM 770 C CA . LEU A 1 98 ? -3.206 -4.950 2.976 1.00 98.38 98 LEU A CA 1
ATOM 771 C C . LEU A 1 98 ? -4.008 -5.372 4.208 1.00 98.38 98 LEU A C 1
ATOM 773 O O . LEU A 1 98 ? -5.223 -5.200 4.269 1.00 98.38 98 LEU A O 1
ATOM 777 N N . THR A 1 99 ? -3.330 -5.927 5.197 1.00 98.12 99 THR A N 1
ATOM 778 C CA . THR A 1 99 ? -3.903 -6.280 6.491 1.00 98.12 99 THR A CA 1
ATOM 779 C C . THR A 1 99 ? -3.042 -5.664 7.574 1.00 98.12 99 THR A C 1
ATOM 781 O O . THR A 1 99 ? -1.840 -5.921 7.605 1.00 98.12 99 THR A O 1
ATOM 784 N N . LEU A 1 100 ? -3.655 -4.877 8.452 1.00 96.88 100 LEU A N 1
ATOM 785 C CA . LEU A 1 100 ? -2.993 -4.221 9.575 1.00 96.88 100 LEU A CA 1
ATOM 786 C C . LEU A 1 100 ? -3.614 -4.714 10.880 1.00 96.88 100 LEU A C 1
ATOM 788 O O . LEU A 1 100 ? -4.833 -4.854 10.962 1.00 96.88 100 LEU A O 1
ATOM 792 N N . VAL A 1 101 ? -2.773 -4.976 11.874 1.00 96.25 101 VAL A N 1
ATOM 793 C CA . VAL A 1 101 ? -3.185 -5.236 13.256 1.00 96.25 101 VAL A CA 1
ATOM 794 C C . VAL A 1 101 ? -2.965 -3.948 14.033 1.00 96.25 101 VAL A C 1
ATOM 796 O O . VAL A 1 101 ? -1.831 -3.466 14.116 1.00 96.25 101 VAL A O 1
ATOM 799 N N . LEU A 1 102 ? -4.052 -3.375 14.536 1.00 94.06 102 LEU A N 1
ATOM 800 C CA . LEU A 1 102 ? -4.084 -2.053 15.145 1.00 94.06 102 LEU A CA 1
ATOM 801 C C . LEU A 1 102 ? -4.650 -2.149 16.561 1.00 94.06 102 LEU A C 1
ATOM 803 O O . LEU A 1 102 ? -5.608 -2.879 16.786 1.00 94.06 102 LEU A O 1
ATOM 807 N N . ASP A 1 103 ? -4.074 -1.375 17.468 1.00 93.44 103 ASP A N 1
ATOM 808 C CA . ASP A 1 103 ? -4.700 -0.950 18.721 1.00 93.44 103 ASP A CA 1
ATOM 809 C C . ASP A 1 103 ? -5.200 0.479 18.500 1.00 93.44 103 ASP A C 1
ATOM 811 O O . ASP A 1 103 ? -4.408 1.346 18.115 1.00 93.44 103 ASP A O 1
ATOM 815 N N . LEU A 1 104 ? -6.497 0.738 18.667 1.00 90.62 104 LEU A N 1
ATOM 816 C CA . LEU A 1 104 ? -7.068 2.069 18.420 1.00 90.62 104 LEU A CA 1
ATOM 817 C C . LEU A 1 104 ? -6.944 3.019 19.627 1.00 90.62 104 LEU A C 1
ATOM 819 O O . LEU A 1 104 ? -7.402 4.162 19.551 1.00 90.62 104 LEU A O 1
ATOM 823 N N . GLY A 1 105 ? -6.262 2.591 20.691 1.00 88.06 105 GLY A N 1
ATOM 824 C CA . GLY A 1 105 ? -5.961 3.367 21.894 1.00 88.06 105 GLY A CA 1
ATOM 825 C C . GLY A 1 105 ? -6.670 2.869 23.156 1.00 88.06 105 GLY A C 1
ATOM 826 O O . GLY A 1 105 ? -6.559 3.516 24.197 1.00 88.06 105 GLY A O 1
ATOM 827 N N . ASP A 1 106 ? -7.399 1.758 23.073 1.00 87.88 106 ASP A N 1
ATOM 828 C CA . ASP A 1 106 ? -8.107 1.111 24.182 1.00 87.88 106 ASP A CA 1
ATOM 829 C C . ASP A 1 106 ? -7.388 -0.145 24.707 1.00 87.88 106 ASP A C 1
ATOM 831 O O . ASP A 1 106 ? -7.795 -0.693 25.732 1.00 87.88 106 ASP A O 1
ATOM 835 N N . GLY A 1 107 ? -6.285 -0.552 24.068 1.00 89.62 107 GLY A N 1
ATOM 836 C CA . GLY A 1 107 ? -5.517 -1.739 24.433 1.00 89.62 107 GLY A CA 1
ATOM 837 C C . GLY A 1 107 ? -5.998 -3.020 23.752 1.00 89.62 107 GLY A C 1
ATOM 838 O O . GLY A 1 107 ? -5.368 -4.065 23.933 1.00 89.62 107 GLY A O 1
ATOM 839 N N . GLU A 1 108 ? -7.076 -2.961 22.964 1.00 90.69 108 GLU A N 1
ATOM 840 C CA . GLU A 1 108 ? -7.614 -4.109 22.241 1.00 90.69 108 GLU A CA 1
ATOM 841 C C . GLU A 1 108 ? -7.047 -4.172 20.820 1.00 90.69 108 GLU A C 1
ATOM 843 O O . GLU A 1 108 ? -6.954 -3.179 20.097 1.00 90.69 108 GLU A O 1
ATOM 848 N N . LEU A 1 109 ? -6.644 -5.375 20.403 1.00 93.94 109 LEU A N 1
ATOM 849 C CA . LEU A 1 109 ? -6.048 -5.586 19.087 1.00 93.94 109 LEU A CA 1
ATOM 850 C C . LEU A 1 109 ? -7.100 -6.009 18.076 1.00 93.94 109 LEU A C 1
ATOM 852 O O . LEU A 1 109 ? -7.703 -7.075 18.194 1.00 93.94 109 LEU A O 1
ATOM 856 N N . GLU A 1 110 ? -7.209 -5.249 16.994 1.00 94.62 110 GLU A N 1
ATOM 857 C CA . GLU A 1 110 ? -8.133 -5.551 15.915 1.00 94.62 110 GLU A CA 1
ATOM 858 C C . GLU A 1 110 ? -7.423 -5.640 14.561 1.00 94.62 110 GLU A C 1
ATOM 860 O O . GLU A 1 110 ? -6.473 -4.918 14.250 1.00 94.62 110 GLU A O 1
ATOM 865 N N . THR A 1 111 ? -7.872 -6.585 13.731 1.00 96.56 111 THR A N 1
ATOM 866 C CA . THR A 1 111 ? -7.305 -6.823 12.400 1.00 96.56 111 THR A CA 1
ATOM 867 C C . THR A 1 111 ? -8.190 -6.209 11.328 1.00 96.56 111 THR A C 1
ATOM 869 O O . THR A 1 111 ? -9.317 -6.653 11.115 1.00 96.56 111 THR A O 1
ATOM 872 N N . TYR A 1 112 ? -7.638 -5.250 10.590 1.00 96.50 112 TYR A N 1
ATOM 873 C CA . TYR A 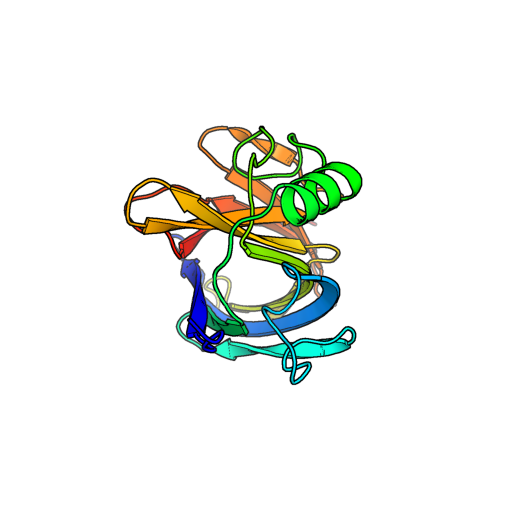1 112 ? -8.320 -4.551 9.508 1.00 96.50 112 TYR A CA 1
ATOM 874 C C . TYR A 1 112 ? -7.761 -4.936 8.143 1.00 96.50 112 TYR A C 1
ATOM 876 O O . TYR A 1 112 ? -6.549 -4.964 7.921 1.00 96.50 112 TYR A O 1
ATOM 884 N N . VAL A 1 113 ? -8.662 -5.204 7.202 1.00 97.62 113 VAL A N 1
ATOM 885 C CA . VAL A 1 113 ? -8.353 -5.602 5.829 1.00 97.62 113 VAL A CA 1
ATOM 886 C C . VAL A 1 113 ? -8.727 -4.487 4.861 1.00 97.62 113 VAL A C 1
ATOM 888 O O . VAL A 1 113 ? -9.884 -4.082 4.781 1.00 97.62 113 VAL A O 1
ATOM 891 N N . PHE A 1 114 ? -7.751 -4.054 4.069 1.00 97.19 114 PHE A N 1
ATOM 892 C CA . PHE A 1 114 ? -7.885 -3.055 3.017 1.00 97.19 114 PHE A CA 1
ATOM 893 C C . PHE A 1 114 ? -7.644 -3.734 1.657 1.00 97.19 114 PHE A C 1
ATOM 895 O O . PHE A 1 114 ? -6.511 -4.133 1.361 1.00 97.19 114 PHE A O 1
ATOM 902 N N . PRO A 1 115 ? -8.683 -3.915 0.824 1.00 97.31 115 PRO A N 1
ATOM 903 C CA . PRO A 1 115 ? -8.532 -4.541 -0.488 1.00 97.31 115 PRO A CA 1
ATOM 904 C C . PRO A 1 115 ? -7.881 -3.593 -1.505 1.00 97.31 115 PRO A C 1
ATOM 906 O O . PRO A 1 115 ? -7.930 -2.372 -1.341 1.00 97.31 115 PRO A O 1
ATOM 909 N N . ASP A 1 116 ? -7.297 -4.167 -2.559 1.00 97.50 116 ASP A N 1
ATOM 910 C CA . ASP A 1 116 ? -6.820 -3.453 -3.751 1.00 97.50 116 ASP A CA 1
ATOM 911 C C . ASP A 1 116 ? -5.942 -2.223 -3.448 1.00 97.50 116 ASP A C 1
ATOM 913 O O . ASP A 1 116 ? -6.069 -1.181 -4.095 1.00 97.50 116 ASP A O 1
ATOM 917 N N . ILE A 1 117 ? -5.066 -2.329 -2.446 1.00 98.25 117 ILE A N 1
ATOM 918 C CA . ILE A 1 117 ? -4.056 -1.316 -2.130 1.00 98.25 117 ILE A CA 1
ATOM 919 C C . ILE A 1 117 ? -2.918 -1.419 -3.137 1.00 98.25 117 ILE A C 1
ATOM 921 O O . ILE A 1 117 ? -2.410 -2.509 -3.397 1.00 98.25 117 ILE A O 1
ATOM 925 N N . ALA A 1 118 ? -2.506 -0.274 -3.670 1.00 98.19 118 ALA A N 1
ATOM 926 C CA . ALA A 1 118 ? -1.436 -0.155 -4.641 1.00 98.19 118 ALA A CA 1
ATOM 927 C C . ALA A 1 118 ? -0.191 0.485 -4.018 1.00 98.19 118 ALA A C 1
ATOM 929 O O . ALA A 1 118 ? -0.269 1.534 -3.374 1.00 98.19 118 ALA A O 1
ATOM 930 N N . LEU A 1 119 ? 0.958 -0.149 -4.243 1.00 97.94 119 LEU A N 1
ATOM 931 C CA . LEU A 1 119 ? 2.280 0.302 -3.826 1.00 97.94 119 LEU A CA 1
ATOM 932 C C . LEU A 1 119 ? 3.189 0.344 -5.049 1.00 97.94 119 LEU A C 1
ATOM 934 O O . LEU A 1 119 ? 3.376 -0.672 -5.711 1.00 97.94 119 LEU A O 1
ATOM 938 N N . GLY A 1 120 ? 3.759 1.501 -5.354 1.00 96.50 120 GLY A N 1
ATOM 939 C CA . GLY A 1 120 ? 4.711 1.666 -6.451 1.00 96.50 120 GLY A CA 1
ATOM 940 C C . GLY A 1 120 ? 6.001 2.280 -5.947 1.00 96.50 120 GLY A C 1
ATOM 941 O O . GLY A 1 120 ? 5.989 3.021 -4.970 1.00 96.50 120 GLY A O 1
ATOM 942 N N . GLN A 1 121 ? 7.120 2.010 -6.603 1.00 94.88 121 GLN A N 1
ATOM 943 C CA . GLN A 1 121 ? 8.378 2.674 -6.274 1.00 94.88 121 GLN A CA 1
ATOM 944 C C . GLN A 1 121 ? 8.988 3.237 -7.545 1.00 94.88 121 GLN A C 1
ATOM 946 O O . GLN A 1 121 ? 9.408 2.495 -8.430 1.00 94.88 121 GLN A O 1
ATOM 951 N N . GLY A 1 122 ? 9.015 4.560 -7.631 1.00 90.31 122 GLY A N 1
ATOM 952 C CA . GLY A 1 122 ? 9.663 5.302 -8.702 1.00 90.31 122 GLY A CA 1
ATOM 953 C C . GLY A 1 122 ? 10.959 5.934 -8.221 1.00 90.31 122 GLY A C 1
ATOM 954 O O . GLY A 1 122 ? 11.508 5.583 -7.177 1.00 90.31 122 GLY A O 1
ATOM 955 N N . HIS A 1 123 ? 11.431 6.918 -8.972 1.00 80.25 123 HIS A N 1
ATOM 956 C CA . HIS A 1 123 ? 12.637 7.658 -8.644 1.00 80.25 123 HIS A CA 1
ATOM 957 C C . HIS A 1 123 ? 12.408 9.154 -8.855 1.00 80.25 123 HIS A C 1
ATOM 959 O O . HIS A 1 123 ? 11.790 9.555 -9.836 1.00 80.25 123 HIS A O 1
ATOM 965 N N . SER A 1 124 ? 12.908 9.979 -7.937 1.00 66.25 124 SER A N 1
ATOM 966 C CA . SER A 1 124 ? 13.003 11.424 -8.125 1.00 66.25 124 SER A CA 1
ATOM 967 C C . SER A 1 124 ? 14.397 11.881 -7.731 1.00 66.25 124 SER A C 1
ATOM 969 O O . SER A 1 124 ? 14.808 11.735 -6.581 1.00 66.25 124 SER A O 1
ATOM 971 N N . SER A 1 125 ? 15.119 12.480 -8.675 1.00 66.31 125 SER A N 1
ATOM 972 C CA . SER A 1 125 ? 16.465 13.038 -8.492 1.00 66.31 125 SER A CA 1
ATOM 973 C C . SER A 1 125 ? 17.509 12.062 -7.917 1.00 66.31 125 SER A C 1
ATOM 975 O O . SER A 1 125 ? 18.192 11.396 -8.680 1.00 66.31 125 SER A O 1
ATOM 977 N N . LYS A 1 126 ? 17.708 12.006 -6.596 1.00 60.25 126 LYS A N 1
ATOM 978 C CA . LYS A 1 126 ? 18.638 11.084 -5.915 1.00 60.25 126 LYS A CA 1
ATOM 979 C C . LYS A 1 126 ? 17.932 10.130 -4.949 1.00 60.25 126 LYS A C 1
ATOM 981 O O . LYS A 1 126 ? 18.595 9.280 -4.359 1.00 60.25 126 LYS A O 1
ATOM 986 N N . SER A 1 127 ? 16.616 10.249 -4.781 1.00 64.44 127 SER A N 1
ATOM 987 C CA . SER A 1 127 ? 15.832 9.471 -3.826 1.00 64.44 127 SER A CA 1
ATOM 988 C C . SER A 1 127 ? 14.806 8.582 -4.523 1.00 64.44 127 SER A C 1
ATOM 990 O O . SER A 1 127 ? 14.223 8.923 -5.552 1.00 64.44 127 SER A O 1
ATOM 992 N N . ASN A 1 128 ? 14.572 7.414 -3.943 1.00 71.38 128 ASN A N 1
ATOM 993 C CA . ASN A 1 128 ? 13.492 6.538 -4.363 1.00 71.38 128 ASN A CA 1
ATOM 994 C C . ASN A 1 128 ? 12.195 7.008 -3.731 1.00 71.38 128 ASN A C 1
ATOM 996 O O . ASN A 1 128 ? 12.139 7.150 -2.515 1.00 71.38 128 ASN A O 1
ATOM 1000 N N . ASN A 1 129 ? 11.162 7.208 -4.541 1.00 84.69 129 ASN A N 1
ATOM 1001 C CA . ASN A 1 129 ? 9.890 7.716 -4.057 1.00 84.69 129 ASN A CA 1
ATOM 1002 C C . ASN A 1 129 ? 8.842 6.617 -4.139 1.00 84.69 129 ASN A C 1
ATOM 1004 O O . ASN A 1 129 ? 8.576 6.083 -5.219 1.00 84.69 129 ASN A O 1
ATOM 1008 N N . TRP A 1 130 ? 8.220 6.316 -3.004 1.00 93.12 130 TRP A N 1
ATOM 1009 C CA . TRP A 1 130 ? 7.070 5.425 -2.987 1.00 93.12 130 TRP A CA 1
ATOM 1010 C C . TRP A 1 130 ? 5.793 6.135 -3.429 1.00 93.12 130 TRP A C 1
ATOM 1012 O O . TRP A 1 130 ? 5.5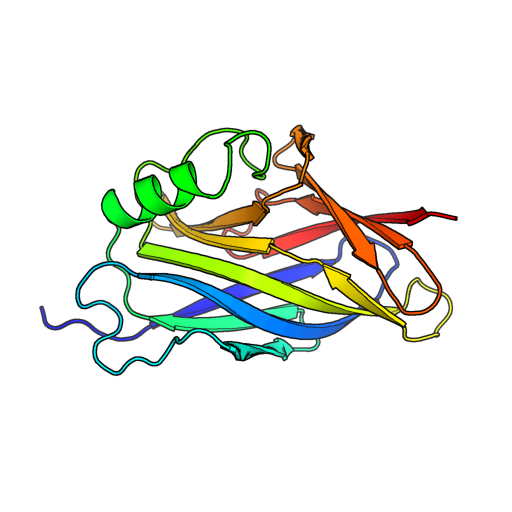93 7.319 -3.160 1.00 93.12 130 TRP A O 1
ATOM 1022 N N . TRP A 1 131 ? 4.938 5.376 -4.091 1.00 94.44 131 TRP A N 1
ATOM 1023 C CA . TRP A 1 131 ? 3.596 5.710 -4.528 1.00 94.44 131 TRP A CA 1
ATOM 1024 C C . TRP A 1 131 ? 2.614 4.875 -3.721 1.00 94.44 131 TRP A C 1
ATOM 1026 O O . TRP A 1 131 ? 2.863 3.691 -3.480 1.00 94.44 131 TRP A O 1
ATOM 1036 N N . PHE A 1 132 ? 1.505 5.489 -3.323 1.00 96.31 132 PHE A N 1
ATOM 1037 C CA . PHE A 1 132 ? 0.444 4.822 -2.584 1.00 96.31 132 PHE A CA 1
ATOM 1038 C C . PHE A 1 132 ? -0.916 5.162 -3.188 1.00 96.31 132 PHE A C 1
ATOM 1040 O O . PHE A 1 132 ? -1.158 6.292 -3.615 1.00 96.31 132 PHE A O 1
ATOM 1047 N N . GLY A 1 133 ? -1.809 4.181 -3.216 1.00 96.31 133 GLY A N 1
ATOM 1048 C CA . GLY A 1 133 ? -3.170 4.347 -3.706 1.00 96.31 133 GLY A CA 1
ATOM 1049 C C . GLY A 1 133 ? -3.973 3.060 -3.592 1.00 96.31 133 GLY A C 1
ATOM 1050 O O . GLY A 1 133 ? -3.650 2.169 -2.805 1.00 96.31 133 GLY A O 1
ATOM 1051 N N . GLY A 1 134 ? -5.016 2.945 -4.401 1.00 95.12 134 GLY A N 1
ATOM 1052 C CA . GLY A 1 134 ? -5.774 1.708 -4.560 1.00 95.12 134 GLY A CA 1
ATOM 1053 C C . GLY A 1 134 ? -6.932 1.869 -5.536 1.00 95.12 134 GLY A C 1
ATOM 1054 O O . GLY A 1 134 ? -7.209 2.974 -5.980 1.00 95.12 134 GLY A O 1
ATOM 1055 N N . LYS A 1 135 ? -7.636 0.788 -5.879 1.00 91.12 135 LYS A N 1
ATOM 1056 C CA . LYS A 1 135 ? -8.685 0.853 -6.921 1.00 91.12 135 LYS A CA 1
ATOM 1057 C C . LYS A 1 135 ? -9.909 1.695 -6.544 1.00 91.12 135 LYS A C 1
ATOM 1059 O O . LYS A 1 135 ? -10.568 2.223 -7.431 1.00 91.12 135 LYS A O 1
ATOM 1064 N N . SER A 1 136 ? -10.213 1.829 -5.254 1.00 81.88 136 SER A N 1
ATOM 1065 C CA . SER A 1 136 ? -11.418 2.506 -4.749 1.00 81.88 136 SER A CA 1
ATOM 1066 C C . SER A 1 136 ? -11.094 3.434 -3.573 1.00 81.88 136 SER A C 1
ATOM 1068 O O . SER A 1 136 ? -11.611 3.257 -2.465 1.00 81.88 136 SER A O 1
ATOM 1070 N N . ARG A 1 137 ? -10.158 4.365 -3.786 1.00 88.69 137 ARG A N 1
ATOM 1071 C CA . ARG A 1 137 ? -9.651 5.326 -2.788 1.00 88.69 137 ARG A CA 1
ATOM 1072 C C . ARG A 1 137 ? -9.910 6.736 -3.278 1.00 88.69 137 ARG A C 1
ATOM 1074 O O . ARG A 1 137 ? -9.893 6.941 -4.475 1.00 88.69 137 ARG A O 1
ATOM 1081 N N . ASN A 1 138 ? -10.098 7.703 -2.392 1.00 90.88 138 ASN A N 1
ATOM 1082 C CA . ASN A 1 138 ? -10.288 9.088 -2.823 1.00 90.88 138 ASN A CA 1
ATOM 1083 C C . ASN A 1 138 ? -9.114 9.932 -2.356 1.00 90.88 138 ASN A C 1
ATOM 1085 O O . ASN A 1 138 ? -8.827 9.973 -1.159 1.00 90.88 138 ASN A O 1
ATOM 1089 N N . HIS A 1 139 ? -8.446 10.597 -3.295 1.00 94.69 139 HIS A N 1
ATOM 1090 C CA . HIS A 1 139 ? -7.529 11.680 -2.990 1.00 94.69 139 HIS A CA 1
ATOM 1091 C C . HIS A 1 139 ? -8.290 12.811 -2.294 1.00 94.69 139 HIS A C 1
ATOM 1093 O O . HIS A 1 139 ? -9.371 13.199 -2.734 1.00 94.69 139 HIS A O 1
ATOM 1099 N N . ILE A 1 140 ? -7.721 13.345 -1.213 1.00 95.69 140 ILE A N 1
ATOM 1100 C CA . ILE A 1 140 ? -8.360 14.397 -0.403 1.00 95.69 140 ILE A CA 1
ATOM 1101 C C . ILE A 1 140 ? -7.458 15.624 -0.178 1.00 95.69 140 ILE A C 1
ATOM 1103 O O . ILE A 1 140 ? -7.654 16.365 0.782 1.00 95.69 140 ILE A O 1
ATOM 1107 N N . GLY A 1 141 ? -6.463 15.846 -1.042 1.00 92.56 141 GLY A N 1
ATOM 1108 C CA . GLY A 1 141 ? -5.478 16.925 -0.900 1.00 92.56 141 GLY A CA 1
ATOM 1109 C C . GLY A 1 141 ? -4.250 16.521 -0.078 1.00 92.56 141 GLY A C 1
ATOM 1110 O O . GLY A 1 141 ? -4.202 15.441 0.505 1.00 92.56 141 GLY A O 1
ATOM 1111 N N . ASP A 1 142 ? -3.229 17.382 -0.042 1.00 91.06 142 ASP A N 1
ATOM 1112 C CA . ASP A 1 142 ? -2.006 17.238 0.778 1.00 91.06 142 ASP A CA 1
ATOM 1113 C C . ASP A 1 142 ? -1.302 15.876 0.691 1.00 91.06 142 ASP A C 1
ATOM 1115 O O . ASP A 1 142 ? -0.789 15.340 1.680 1.00 91.06 142 ASP A O 1
ATOM 1119 N N . ASN A 1 143 ? -1.303 15.294 -0.502 1.00 93.69 143 ASN A N 1
ATOM 1120 C CA . ASN A 1 143 ? -0.804 13.955 -0.763 1.00 93.69 143 ASN A CA 1
ATOM 1121 C C . ASN A 1 143 ? -1.462 12.838 0.072 1.00 93.69 143 ASN A C 1
ATOM 1123 O O . ASN A 1 143 ? -0.795 11.885 0.498 1.00 93.69 143 ASN A O 1
ATOM 1127 N N . LYS A 1 144 ? -2.762 12.965 0.350 1.00 95.44 144 LYS A N 1
ATOM 1128 C CA . LYS A 1 144 ? -3.539 12.021 1.157 1.00 95.44 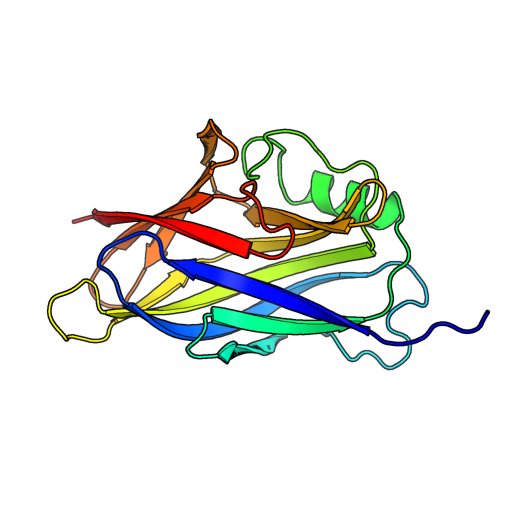144 LYS A CA 1
ATOM 1129 C C . LYS A 1 144 ? -4.567 11.274 0.319 1.00 95.44 144 LYS A C 1
ATOM 1131 O O . LYS A 1 144 ? -5.146 11.829 -0.614 1.00 95.44 144 LYS A O 1
ATOM 1136 N N . VAL A 1 145 ? -4.845 10.038 0.719 1.00 96.56 145 VAL A N 1
ATOM 1137 C CA . VAL A 1 145 ? -6.005 9.259 0.269 1.00 96.56 145 VAL A CA 1
ATOM 1138 C C . VAL A 1 145 ? -6.745 8.669 1.457 1.00 96.56 145 VAL A C 1
ATOM 1140 O O . VAL A 1 145 ? -6.135 8.340 2.475 1.00 96.56 145 VAL A O 1
ATOM 1143 N N . THR A 1 146 ? -8.051 8.482 1.306 1.00 96.19 146 THR A N 1
ATOM 1144 C CA . THR A 1 146 ? -8.861 7.728 2.263 1.00 96.19 146 THR A CA 1
ATOM 1145 C C . THR A 1 146 ? -9.061 6.289 1.806 1.00 96.19 146 THR A C 1
ATOM 1147 O O . THR A 1 146 ? -9.335 5.998 0.637 1.00 96.19 146 THR A O 1
ATOM 1150 N N . CYS A 1 147 ? -8.928 5.372 2.757 1.00 95.31 147 CYS A N 1
ATOM 1151 C CA . CYS A 1 147 ? -9.067 3.943 2.560 1.00 95.31 147 CYS A CA 1
ATOM 1152 C C . CYS A 1 147 ? -10.049 3.381 3.586 1.00 95.31 147 CYS A C 1
ATOM 1154 O O . CYS A 1 147 ? -9.780 3.419 4.782 1.00 95.31 147 CYS A O 1
ATOM 1156 N N . GLU A 1 148 ? -11.157 2.808 3.121 1.00 94.88 148 GLU A N 1
ATOM 1157 C CA . GLU A 1 148 ? -11.975 1.931 3.958 1.00 94.88 148 GLU A CA 1
ATOM 1158 C C . GLU A 1 148 ? -11.265 0.580 4.130 1.00 94.88 148 GLU A C 1
ATOM 1160 O O . GLU A 1 148 ? -10.866 -0.057 3.140 1.00 94.88 148 GLU A O 1
ATOM 1165 N N . GLY A 1 149 ? -11.109 0.176 5.386 1.00 94.56 149 GLY A N 1
ATOM 1166 C CA . GLY A 1 149 ? -10.748 -1.159 5.831 1.00 94.56 149 GLY A CA 1
ATOM 1167 C C . GLY A 1 149 ? -11.873 -1.769 6.658 1.00 94.56 149 GLY A C 1
ATOM 1168 O O . GLY A 1 149 ? -12.733 -1.063 7.182 1.00 94.56 149 GLY A O 1
ATOM 1169 N N . LYS A 1 150 ? -11.885 -3.096 6.758 1.00 95.50 150 LYS A N 1
ATOM 1170 C CA . LYS A 1 150 ? -12.913 -3.841 7.495 1.00 95.50 150 LYS A CA 1
ATOM 1171 C C . LYS A 1 150 ? -12.275 -4.855 8.425 1.00 95.50 150 LYS A C 1
ATOM 1173 O O . LYS A 1 150 ? -11.337 -5.538 8.009 1.00 95.50 150 LYS A O 1
ATOM 1178 N N . SER A 1 151 ? -12.791 -4.958 9.636 1.00 93.06 151 SER A N 1
ATOM 1179 C CA . SER A 1 151 ? -12.555 -6.086 10.530 1.00 93.06 151 SER A CA 1
ATOM 1180 C C . SER A 1 151 ? -13.766 -7.028 10.493 1.00 93.06 151 SER A C 1
ATOM 1182 O O . SER A 1 151 ? -14.601 -6.946 9.586 1.00 93.06 151 SER A O 1
ATOM 1184 N N . ALA A 1 152 ? -13.845 -7.961 11.444 1.00 87.56 152 ALA A N 1
ATOM 1185 C CA . ALA A 1 152 ? -15.029 -8.797 11.616 1.00 87.56 152 ALA A CA 1
ATOM 1186 C C . ALA A 1 152 ? -16.241 -8.000 12.134 1.00 87.56 152 ALA A C 1
ATOM 1188 O O . ALA A 1 152 ? -17.372 -8.344 11.799 1.00 87.56 152 ALA A O 1
ATOM 1189 N N . GLU A 1 153 ? -16.000 -6.942 12.912 1.00 83.88 153 GLU A N 1
ATOM 1190 C CA . GLU A 1 153 ? -17.035 -6.229 13.673 1.00 83.88 153 GLU A CA 1
ATOM 1191 C C . GLU A 1 153 ? -17.225 -4.780 13.209 1.00 83.88 153 GLU A C 1
ATOM 1193 O O . GLU A 1 153 ? -18.330 -4.246 13.276 1.00 83.88 153 GLU A O 1
ATOM 1198 N N . HIS A 1 154 ? -16.178 -4.161 12.661 1.00 88.44 154 HIS A N 1
ATOM 1199 C CA . HIS A 1 154 ? -16.134 -2.730 12.395 1.00 88.44 154 HIS A CA 1
ATOM 1200 C C . HIS A 1 154 ? -15.651 -2.402 10.983 1.00 88.44 154 HIS A C 1
ATOM 1202 O O . HIS A 1 154 ? -14.922 -3.150 10.318 1.00 88.44 154 HIS A O 1
ATOM 1208 N N . LYS A 1 155 ? -16.025 -1.207 10.528 1.00 93.25 155 LYS A N 1
ATOM 1209 C CA . LYS A 1 155 ? -15.378 -0.543 9.400 1.00 93.25 155 LYS A CA 1
ATOM 1210 C C . LYS A 1 155 ? -14.483 0.569 9.923 1.00 93.25 155 LYS A C 1
ATOM 1212 O O . LYS A 1 155 ? -14.814 1.258 10.883 1.00 93.25 155 LYS A O 1
ATOM 1217 N N . LEU A 1 156 ? -13.368 0.771 9.241 1.00 93.06 156 LEU A N 1
ATOM 1218 C CA . LEU A 1 156 ? -12.391 1.794 9.568 1.00 93.06 156 LEU A CA 1
ATOM 1219 C C . LEU A 1 156 ? -12.115 2.630 8.333 1.00 93.06 156 LEU A C 1
ATOM 1221 O O . LEU A 1 156 ? -11.679 2.103 7.311 1.00 93.06 156 LEU A O 1
ATOM 1225 N N . LEU A 1 157 ? -12.335 3.934 8.422 1.00 94.44 157 LEU A N 1
ATOM 1226 C CA . LEU A 1 157 ? -11.851 4.870 7.423 1.00 94.44 157 LEU A CA 1
ATOM 1227 C C . LEU A 1 157 ? -10.493 5.398 7.878 1.00 94.44 157 LEU A C 1
ATOM 1229 O O . LEU A 1 157 ? -10.388 6.065 8.907 1.00 94.44 157 LEU A O 1
ATOM 1233 N N . VAL A 1 158 ? -9.454 5.092 7.107 1.00 94.94 158 VAL A N 1
ATOM 1234 C CA . VAL A 1 158 ? -8.077 5.498 7.393 1.00 94.94 158 VAL A CA 1
ATOM 1235 C C . VAL A 1 158 ? -7.610 6.484 6.337 1.00 94.94 158 VAL A C 1
ATOM 1237 O O . VAL A 1 158 ? -7.693 6.204 5.140 1.00 94.94 158 VAL A O 1
ATOM 1240 N N . THR A 1 159 ? -7.082 7.623 6.772 1.00 95.94 159 THR A N 1
ATOM 1241 C CA . THR A 1 159 ? -6.383 8.561 5.894 1.00 95.94 159 THR A CA 1
ATOM 1242 C C . THR A 1 159 ? -4.900 8.222 5.894 1.00 95.94 159 THR A C 1
ATOM 1244 O O . THR A 1 159 ? -4.219 8.339 6.916 1.00 95.94 159 THR A O 1
ATOM 1247 N N . PHE A 1 160 ? -4.394 7.842 4.725 1.00 95.19 160 PHE A N 1
ATOM 1248 C CA . PHE A 1 160 ? -2.972 7.635 4.485 1.00 95.19 160 PHE A CA 1
ATOM 1249 C C . PHE A 1 160 ? -2.381 8.854 3.785 1.00 95.19 160 PHE A C 1
ATOM 1251 O O . PHE A 1 160 ? -2.987 9.382 2.853 1.00 95.19 160 PHE A O 1
ATOM 1258 N N . ARG A 1 161 ? -1.181 9.274 4.187 1.00 93.56 161 ARG A N 1
ATOM 1259 C CA . ARG A 1 161 ? -0.415 10.348 3.551 1.00 93.56 161 ARG A CA 1
ATOM 1260 C C . ARG A 1 161 ? 0.902 9.818 3.010 1.00 93.56 161 ARG A C 1
ATOM 1262 O O . ARG A 1 161 ? 1.637 9.129 3.710 1.00 93.56 161 ARG A O 1
ATOM 1269 N N . ARG A 1 162 ? 1.248 10.217 1.789 1.00 90.44 162 ARG A N 1
ATOM 1270 C CA . ARG A 1 162 ? 2.561 9.961 1.193 1.00 90.44 162 ARG A CA 1
ATOM 1271 C C . ARG A 1 162 ? 3.171 11.280 0.736 1.00 90.44 162 ARG A C 1
ATOM 1273 O O . ARG A 1 162 ? 2.771 11.803 -0.286 1.00 90.44 162 ARG A O 1
ATOM 1280 N N . GLY A 1 163 ? 4.150 11.821 1.460 1.00 69.12 163 GLY A N 1
ATOM 1281 C CA . GLY A 1 163 ? 4.820 13.065 1.041 1.00 69.12 163 GLY A CA 1
ATOM 1282 C C . GLY A 1 163 ? 5.202 14.012 2.176 1.00 69.12 163 GLY A C 1
ATOM 1283 O O . GLY A 1 163 ? 4.856 15.187 2.122 1.00 69.12 163 GLY A O 1
ATOM 1284 N N . GLY A 1 164 ? 5.903 13.498 3.191 1.00 61.53 164 GLY A N 1
ATOM 1285 C CA . GLY A 1 164 ? 6.618 14.292 4.201 1.00 61.53 164 GLY A CA 1
ATOM 1286 C C . GLY A 1 164 ? 8.132 14.337 3.935 1.00 61.53 164 GLY A C 1
ATOM 1287 O O . GLY A 1 164 ? 8.565 14.216 2.791 1.00 61.53 164 GLY A O 1
ATOM 1288 N N . ASN A 1 165 ? 8.944 14.453 4.994 1.00 58.09 165 ASN A N 1
ATOM 1289 C CA . ASN A 1 165 ? 10.416 14.485 4.898 1.00 58.09 165 ASN A CA 1
ATOM 1290 C C . ASN A 1 165 ? 11.043 13.139 4.477 1.00 58.09 165 ASN A C 1
ATOM 1292 O O . ASN A 1 165 ? 12.166 13.137 3.976 1.00 58.09 165 ASN A O 1
ATOM 1296 N N . SER A 1 166 ? 10.341 12.011 4.672 1.00 63.62 166 SER A N 1
ATOM 1297 C CA . SER A 1 166 ? 10.820 10.678 4.278 1.00 63.62 166 SER A CA 1
ATOM 1298 C C . SER A 1 166 ? 10.169 10.193 2.984 1.00 63.62 166 SER A C 1
ATOM 1300 O O . SER A 1 166 ? 8.964 10.347 2.754 1.00 63.62 166 SER A O 1
ATOM 1302 N N . VAL A 1 167 ? 10.972 9.593 2.110 1.00 74.75 167 VAL A N 1
ATOM 1303 C CA . VAL A 1 167 ? 10.556 9.164 0.763 1.00 74.75 167 VAL A CA 1
ATOM 1304 C C . VAL A 1 167 ? 10.017 7.724 0.708 1.00 74.75 167 VAL A C 1
ATOM 1306 O O . VAL A 1 167 ? 9.423 7.314 -0.293 1.00 74.75 167 VAL A O 1
ATOM 1309 N N . ASP A 1 168 ? 10.189 6.986 1.801 1.00 82.81 168 ASP A N 1
ATOM 1310 C CA . ASP A 1 168 ? 9.847 5.575 2.011 1.00 82.81 168 ASP A CA 1
ATOM 1311 C C . ASP A 1 168 ? 8.702 5.342 3.005 1.00 82.81 168 ASP A C 1
ATOM 1313 O O . ASP A 1 168 ? 8.270 4.206 3.197 1.00 82.81 168 ASP A O 1
ATOM 1317 N N . GLU A 1 169 ? 8.170 6.410 3.596 1.00 90.44 169 GLU A N 1
ATOM 1318 C CA . GLU A 1 169 ? 7.102 6.336 4.589 1.00 90.44 169 GLU A CA 1
ATOM 1319 C C . GLU A 1 169 ? 5.738 6.707 3.986 1.00 90.44 169 GLU A C 1
ATOM 1321 O O . GLU A 1 169 ? 5.591 7.714 3.275 1.00 90.44 169 GLU A O 1
ATOM 1326 N N . ILE A 1 170 ? 4.744 5.874 4.296 1.00 93.38 170 ILE A N 1
ATOM 1327 C CA . ILE A 1 170 ? 3.310 6.111 4.127 1.00 93.38 170 ILE A CA 1
ATOM 1328 C C . ILE A 1 170 ? 2.732 6.240 5.534 1.00 93.38 170 ILE A C 1
ATOM 1330 O O . ILE A 1 170 ? 2.728 5.284 6.305 1.00 93.38 170 ILE A O 1
ATOM 1334 N N . GLU A 1 171 ? 2.262 7.424 5.890 1.00 93.31 171 GLU A N 1
ATOM 1335 C CA . GLU A 1 171 ? 1.809 7.726 7.245 1.00 93.31 171 GLU A CA 1
ATOM 1336 C C . GLU A 1 171 ? 0.304 7.498 7.377 1.00 93.31 171 GLU A C 1
ATOM 1338 O O . GLU A 1 171 ? -0.475 7.987 6.561 1.00 93.31 171 GLU A O 1
ATOM 1343 N N . ILE A 1 172 ? -0.118 6.834 8.447 1.00 93.62 172 ILE A N 1
ATOM 1344 C CA . ILE A 1 172 ? -1.491 6.878 8.938 1.00 93.62 172 ILE A CA 1
ATOM 1345 C C . ILE A 1 172 ? -1.642 8.174 9.733 1.00 93.62 172 ILE A C 1
ATOM 1347 O O . ILE A 1 172 ? -0.995 8.350 10.769 1.00 93.62 172 ILE A O 1
ATOM 1351 N N . VAL A 1 173 ? -2.455 9.099 9.222 1.00 94.25 173 VAL A N 1
ATOM 1352 C CA . VAL A 1 173 ? -2.600 10.455 9.790 1.00 94.25 173 VAL A CA 1
ATOM 1353 C C . VAL A 1 173 ? -3.973 10.718 10.396 1.00 94.25 173 VAL A C 1
ATOM 1355 O O . VAL A 1 173 ? -4.129 11.670 11.152 1.00 94.25 173 VAL A O 1
ATOM 1358 N N . GLU A 1 174 ? -4.963 9.887 10.084 1.00 94.19 174 GLU A N 1
ATOM 1359 C CA . GLU A 1 174 ? -6.300 9.971 10.663 1.00 94.19 174 GLU A CA 1
ATOM 1360 C C . GLU A 1 174 ? -6.971 8.601 10.593 1.00 94.19 174 GLU A C 1
ATOM 1362 O O . GLU A 1 174 ? -6.805 7.873 9.610 1.00 94.19 174 GLU A O 1
ATOM 1367 N N . VAL A 1 175 ? -7.747 8.271 11.622 1.00 92.44 175 VAL A N 1
ATOM 1368 C CA . VAL A 1 175 ? -8.543 7.049 11.696 1.00 92.44 175 VAL A CA 1
ATOM 1369 C C . VAL A 1 175 ? -9.923 7.387 12.246 1.00 92.44 175 VAL A C 1
ATOM 1371 O O . VAL A 1 175 ? -10.042 8.122 13.224 1.00 92.44 175 VAL A O 1
ATOM 1374 N N . LYS A 1 176 ? -10.966 6.857 11.606 1.00 92.19 176 LYS A N 1
ATOM 1375 C CA . LYS A 1 176 ? -12.363 6.988 12.026 1.00 92.19 176 LYS A CA 1
ATOM 1376 C C . LYS A 1 176 ? -13.037 5.626 11.981 1.00 92.19 176 LYS A C 1
ATOM 1378 O O . LYS A 1 176 ? -13.085 5.006 10.919 1.00 92.19 176 LYS A O 1
ATOM 1383 N N . VAL A 1 177 ? -13.578 5.183 13.110 1.00 89.00 177 VAL A N 1
ATOM 1384 C CA . VAL A 1 177 ? -14.472 4.019 13.147 1.00 89.00 177 VAL A CA 1
ATOM 1385 C C . VAL A 1 177 ? -15.794 4.418 12.495 1.00 89.00 177 VAL A C 1
ATOM 1387 O O . VAL A 1 177 ? -16.336 5.488 12.777 1.00 89.00 177 VAL A O 1
ATOM 1390 N N . VAL A 1 178 ? -16.281 3.586 11.580 1.00 85.94 178 VAL A N 1
ATOM 1391 C CA . VAL A 1 178 ? -17.534 3.795 10.851 1.00 85.94 178 VAL A CA 1
ATOM 1392 C C . VAL A 1 178 ? -18.529 2.740 11.326 1.00 85.94 178 VAL A C 1
ATOM 1394 O O . VAL A 1 178 ? -18.256 1.544 11.199 1.00 85.94 178 VAL A O 1
ATOM 1397 N N . GLY A 1 179 ? -19.643 3.207 11.899 1.00 68.19 179 GLY A N 1
ATOM 1398 C CA . GLY A 1 179 ? -20.766 2.375 12.348 1.00 68.19 179 GLY A CA 1
ATOM 1399 C C . GLY A 1 179 ? -21.634 1.838 11.218 1.00 68.19 179 GLY A C 1
ATOM 1400 O O . GLY A 1 179 ? -21.540 2.352 10.077 1.00 68.19 179 GLY A O 1
#

Organism: Arthrobotrys flagrans (NCBI:txid97331)

pLDDT: mean 92.37, std 8.46, range [57.41, 98.75]

Sequence (179 aa):
MAMSYRDNDVKFGNKTSLTLIGGNFIIQDLKISPGQDPENKNVVKQKKKIDADGKMTFPVGRHGTDIVANWWKEHISAQHSTFNHDPSDLNFAFIGKLTLVLDLGDGELETYVFPDIALGQGHSSKSNNWWFGGKSRNHIGDNKVTCEGKSAEHKLLVTFRRGGNSVDEIEIVEVKVVG